Protein AF-A0A2P2I944-F1 (afdb_monomer)

Nearest PDB structures (foldseek):
  5woe-assembly1_A  TM=8.006E-01  e=6.976E-06  Homo sapiens
  7blq-assembly1_L  TM=8.215E-01  e=1.933E-04  Thermochaetoides thermophila DSM 1495
  5gw0-assembly3_E  TM=7.167E-01  e=6.792E-05  Homo sapiens
  3iq2-assembly2_B  TM=7.846E-01  e=2.973E-04  Homo sapiens
  6koi-assembly7_M  TM=7.016E-01  e=8.458E-04  Homo sapiens

Radius of gyration: 15.24 Å; Cα contacts (8 Å, |Δi|>4): 105; chains: 1; bounding box: 30×33×46 Å

Secondary structure (DSSP, 8-state):
-EEEETTEEEEEEEEEEEEE-TT--EEEEEEEEEHHHHHHHHHHHHHH-TTGGGS--PPP--SSTT-HHHHHHHHHHHHHHHHHHTSHHHHHHSTTHHHHHHHHTSS--HHHHHHHHT--

Solvent-accessible surface area (backbone atoms only — not comparable to full-atom values): 7230 Å² total; per-residue (Å²): 90,79,49,74,58,89,98,45,75,48,57,39,44,78,43,79,46,77,48,68,51,99,88,66,55,74,48,75,51,69,29,53,42,36,67,66,55,54,49,54,49,48,53,56,47,25,76,75,37,63,73,68,50,70,54,73,66,72,76,92,63,90,71,72,60,79,38,65,74,51,45,52,52,44,50,51,39,47,50,54,40,52,52,55,61,70,28,69,69,44,45,71,76,32,86,67,47,60,61,54,49,48,66,72,65,35,81,61,51,52,69,57,58,58,60,55,67,70,73,111

pLDDT: mean 87.07, std 14.66, range [36.12, 98.0]

Organism: NCBI:txid1518452

Structure (mmCIF, N/CA/C/O backbone):
data_AF-A0A2P2I944-F1
#
_entry.id   AF-A0A2P2I944-F1
#
loop_
_atom_site.group_PDB
_atom_site.id
_atom_site.type_symbol
_atom_site.label_atom_id
_atom_site.label_alt_id
_atom_site.label_comp_id
_atom_site.label_asym_id
_atom_site.label_entity_id
_atom_site.label_seq_id
_atom_site.pdbx_PDB_ins_code
_atom_site.Cartn_x
_atom_site.Cartn_y
_atom_site.Cartn_z
_atom_site.occupancy
_atom_site.B_iso_or_equiv
_atom_site.auth_seq_id
_atom_site.auth_comp_id
_atom_site.auth_asym_id
_atom_site.auth_atom_id
_atom_site.pdbx_PDB_model_num
ATOM 1 N N . GLU A 1 1 ? 12.457 -2.537 -6.276 1.00 85.62 1 GLU A N 1
ATOM 2 C CA . GLU A 1 1 ? 13.360 -3.109 -7.302 1.00 85.62 1 GLU A CA 1
ATOM 3 C C . GLU A 1 1 ? 12.597 -3.449 -8.580 1.00 85.62 1 GLU A C 1
ATOM 5 O O . GLU A 1 1 ? 11.374 -3.532 -8.533 1.00 85.62 1 GLU A O 1
ATOM 10 N N . VAL A 1 2 ? 13.281 -3.609 -9.717 1.00 85.25 2 VAL A N 1
ATOM 11 C CA . VAL A 1 2 ? 12.660 -4.095 -10.964 1.00 85.25 2 VAL A CA 1
ATOM 12 C C . VAL A 1 2 ? 12.952 -5.585 -11.102 1.00 85.25 2 VAL A C 1
ATOM 14 O O . VAL A 1 2 ? 14.110 -5.976 -11.212 1.00 85.25 2 VAL A O 1
ATOM 17 N N . VAL A 1 3 ? 11.900 -6.399 -11.121 1.00 85.00 3 VAL A N 1
ATOM 18 C CA . VAL A 1 3 ? 11.965 -7.858 -11.250 1.00 85.00 3 VAL A CA 1
ATOM 19 C C . VAL A 1 3 ? 11.625 -8.255 -12.687 1.00 85.00 3 VAL A C 1
ATOM 21 O O . VAL A 1 3 ? 10.717 -7.684 -1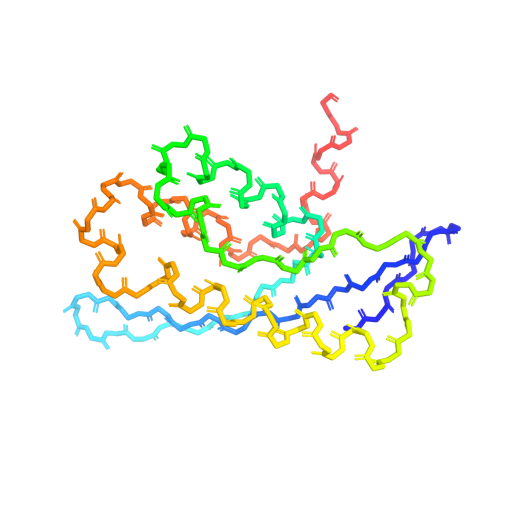3.301 1.00 85.00 3 VAL A O 1
ATOM 24 N N . ARG A 1 4 ? 12.364 -9.228 -13.233 1.00 83.06 4 ARG A N 1
ATOM 25 C CA . ARG A 1 4 ? 12.111 -9.832 -14.550 1.00 83.06 4 ARG A CA 1
ATOM 26 C C . ARG A 1 4 ? 11.450 -11.197 -14.372 1.00 83.06 4 ARG A C 1
ATOM 28 O O . ARG A 1 4 ? 11.973 -12.046 -13.6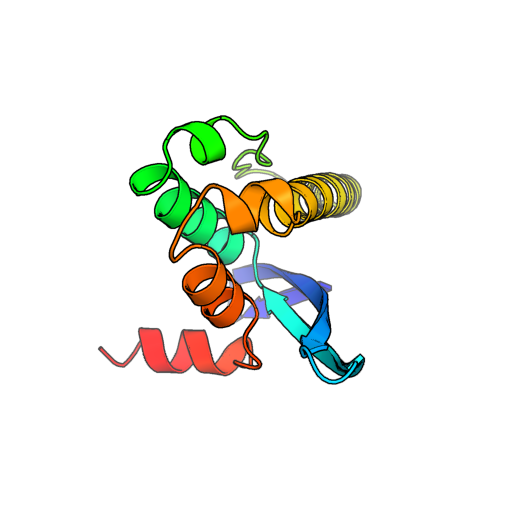61 1.00 83.06 4 ARG A O 1
ATOM 35 N N . GLU A 1 5 ? 10.328 -11.411 -15.046 1.00 78.00 5 GLU A N 1
ATOM 36 C CA . GLU A 1 5 ? 9.582 -12.670 -15.065 1.00 78.00 5 GLU A CA 1
ATOM 37 C C . GLU A 1 5 ? 9.288 -13.043 -16.527 1.00 78.00 5 GLU A C 1
ATOM 39 O O . GLU A 1 5 ? 8.412 -12.466 -17.183 1.00 78.00 5 GLU A O 1
ATOM 44 N N . GLY A 1 6 ? 10.075 -13.975 -17.072 1.00 81.62 6 GLY A N 1
ATOM 45 C CA . GLY A 1 6 ? 10.068 -14.284 -18.504 1.00 81.62 6 GLY A CA 1
ATOM 46 C C . GLY A 1 6 ? 10.364 -13.037 -19.345 1.00 81.62 6 GLY A C 1
ATOM 47 O O . GLY A 1 6 ? 11.371 -12.362 -19.138 1.00 81.62 6 GLY A O 1
ATOM 48 N N . ASN A 1 7 ? 9.450 -12.697 -20.257 1.00 81.50 7 ASN A N 1
ATOM 49 C CA . ASN A 1 7 ? 9.574 -11.523 -21.133 1.00 81.50 7 ASN A CA 1
ATOM 50 C C . ASN A 1 7 ? 8.984 -10.236 -20.529 1.00 81.50 7 ASN A C 1
ATOM 52 O O . ASN A 1 7 ? 8.910 -9.215 -21.212 1.00 81.50 7 ASN A O 1
ATOM 56 N N . ARG A 1 8 ? 8.509 -10.270 -19.277 1.00 79.06 8 ARG A N 1
ATOM 57 C CA . ARG A 1 8 ? 7.885 -9.118 -18.615 1.00 79.06 8 ARG A CA 1
ATOM 58 C C . ARG A 1 8 ? 8.776 -8.604 -17.491 1.00 79.06 8 ARG A C 1
ATOM 60 O O . ARG A 1 8 ? 9.344 -9.379 -16.731 1.00 79.06 8 ARG A O 1
ATOM 67 N N . SER A 1 9 ? 8.832 -7.285 -17.354 1.00 86.75 9 SER A N 1
ATOM 68 C CA . SER A 1 9 ? 9.496 -6.607 -16.240 1.00 86.75 9 SER A CA 1
ATOM 69 C C . SER A 1 9 ? 8.468 -5.805 -15.457 1.00 86.75 9 SER A C 1
ATOM 71 O O . SER A 1 9 ? 7.610 -5.151 -16.051 1.00 86.75 9 SER A O 1
ATOM 73 N N . HIS A 1 10 ? 8.549 -5.832 -14.132 1.00 87.19 10 HIS A N 1
ATOM 74 C CA . HIS A 1 10 ? 7.685 -5.036 -13.265 1.00 87.19 10 HIS A CA 1
ATOM 75 C C . HIS A 1 10 ? 8.450 -4.546 -12.037 1.00 87.19 10 HIS A C 1
ATOM 77 O O . HIS A 1 10 ? 9.392 -5.184 -11.575 1.00 87.19 10 HIS A O 1
ATOM 83 N N . ALA A 1 11 ? 8.037 -3.403 -11.497 1.00 90.19 11 ALA A N 1
ATOM 84 C CA . ALA A 1 11 ? 8.569 -2.916 -10.235 1.00 90.19 11 ALA A CA 1
ATOM 85 C C . ALA A 1 11 ? 7.849 -3.573 -9.051 1.00 90.19 11 ALA A C 1
ATOM 87 O O . ALA A 1 11 ? 6.616 -3.633 -9.023 1.00 90.19 11 ALA A O 1
ATOM 88 N N . VAL A 1 12 ? 8.632 -4.020 -8.073 1.00 91.69 12 VAL A N 1
ATOM 89 C CA . VAL A 1 12 ? 8.182 -4.499 -6.765 1.00 91.69 12 VAL A CA 1
ATOM 90 C C . VAL A 1 12 ? 8.641 -3.504 -5.705 1.00 91.69 12 VAL A C 1
ATOM 92 O O . VAL A 1 12 ? 9.808 -3.096 -5.671 1.00 91.69 12 VAL A O 1
ATOM 95 N N . TYR A 1 13 ? 7.712 -3.103 -4.845 1.00 93.00 13 TYR A N 1
ATOM 96 C CA . TYR A 1 13 ? 7.953 -2.231 -3.706 1.00 93.00 13 TYR A CA 1
ATOM 97 C C . TYR A 1 13 ? 8.068 -3.076 -2.441 1.00 93.00 13 TYR A C 1
ATOM 99 O O . TYR A 1 13 ? 7.207 -3.914 -2.169 1.00 93.00 13 TYR A O 1
ATOM 107 N N . GLN A 1 14 ? 9.126 -2.837 -1.671 1.00 93.56 14 GLN A N 1
ATOM 108 C CA . GLN A 1 14 ? 9.274 -3.376 -0.326 1.00 93.56 14 GLN A CA 1
ATOM 109 C C . GLN A 1 14 ? 8.566 -2.431 0.647 1.00 93.56 14 GLN A C 1
ATOM 111 O O . GLN A 1 14 ? 8.968 -1.280 0.806 1.00 93.56 14 GLN A O 1
ATOM 116 N N . VAL A 1 15 ? 7.516 -2.915 1.298 1.00 94.56 15 VAL A N 1
ATOM 117 C CA . VAL A 1 15 ? 6.789 -2.186 2.339 1.00 94.56 15 VAL A CA 1
ATOM 118 C C . VAL A 1 15 ? 7.263 -2.708 3.685 1.00 94.56 15 VAL A C 1
ATOM 120 O O . VAL A 1 15 ? 7.218 -3.911 3.937 1.00 94.56 15 VAL A O 1
ATOM 123 N N . ARG A 1 16 ? 7.747 -1.815 4.548 1.00 94.25 16 ARG A N 1
ATOM 124 C CA . ARG A 1 16 ? 8.103 -2.141 5.932 1.00 94.25 16 ARG A CA 1
ATOM 125 C C . ARG A 1 16 ? 6.875 -1.947 6.811 1.00 94.25 16 ARG A C 1
ATOM 127 O O . ARG A 1 16 ? 6.393 -0.826 6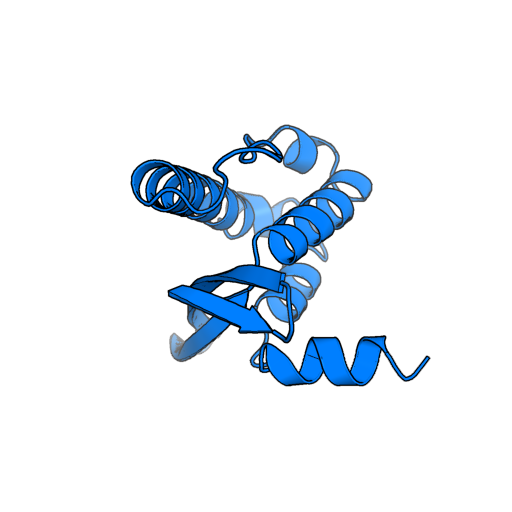.940 1.00 94.25 16 ARG A O 1
ATOM 134 N N . VAL A 1 17 ? 6.406 -3.024 7.422 1.00 93.56 17 VAL A N 1
ATOM 135 C CA . VAL A 1 17 ? 5.244 -3.023 8.309 1.00 93.56 17 VAL A CA 1
ATOM 136 C C . VAL A 1 17 ? 5.734 -3.073 9.748 1.00 93.56 17 VAL A C 1
ATOM 138 O O . VAL A 1 17 ? 6.646 -3.833 10.074 1.00 93.56 17 VAL A O 1
ATOM 141 N N . VAL A 1 18 ? 5.149 -2.231 10.596 1.00 93.06 18 VAL A N 1
ATOM 142 C CA . VAL A 1 18 ? 5.342 -2.268 12.046 1.00 93.06 18 VAL A CA 1
ATOM 143 C C . VAL A 1 18 ? 3.970 -2.427 12.665 1.00 93.06 18 VAL A C 1
ATOM 145 O O . VAL A 1 18 ? 3.154 -1.509 12.613 1.00 93.06 18 VAL A O 1
ATOM 148 N N . HIS A 1 19 ? 3.722 -3.592 13.242 1.00 91.06 19 HIS A N 1
ATOM 149 C CA . HIS A 1 19 ? 2.502 -3.873 13.973 1.00 91.06 19 HIS A CA 1
ATOM 150 C C . HIS A 1 19 ? 2.787 -3.784 15.465 1.00 91.06 19 HIS A C 1
ATOM 152 O O . HIS A 1 19 ? 3.801 -4.290 15.946 1.00 91.06 19 HIS A O 1
ATOM 158 N N . ARG A 1 20 ? 1.905 -3.104 16.194 1.00 91.69 20 ARG A N 1
ATOM 159 C CA . ARG A 1 20 ? 1.948 -3.028 17.650 1.00 91.69 20 ARG A CA 1
ATOM 160 C C . ARG A 1 20 ? 0.638 -3.580 18.177 1.00 91.69 20 ARG A C 1
ATOM 162 O O . ARG A 1 20 ? -0.417 -3.044 17.848 1.00 91.69 20 ARG A O 1
ATOM 169 N N . ASP A 1 21 ? 0.722 -4.630 18.977 1.00 86.88 21 ASP A N 1
ATOM 170 C CA . ASP A 1 21 ? -0.458 -5.192 19.620 1.00 86.88 21 ASP A CA 1
ATOM 171 C C . ASP A 1 21 ? -0.876 -4.361 20.857 1.00 86.88 21 ASP A C 1
ATOM 173 O O . ASP A 1 21 ? -0.126 -3.483 21.307 1.00 86.88 21 ASP A O 1
ATOM 177 N N . PRO A 1 22 ? -2.060 -4.618 21.443 1.00 88.88 22 PRO A N 1
ATOM 178 C C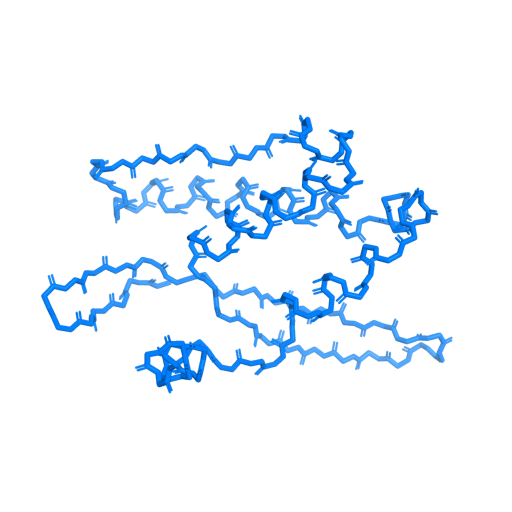A . PRO A 1 22 ? -2.512 -3.913 22.643 1.00 88.88 22 PRO A CA 1
ATOM 179 C C . PRO A 1 22 ? -1.623 -4.110 23.881 1.00 88.88 22 PRO A C 1
ATOM 181 O O . PRO A 1 22 ? -1.690 -3.301 24.802 1.00 88.88 22 PRO A O 1
ATOM 184 N N . SER A 1 23 ? -0.787 -5.155 23.917 1.00 92.56 23 SER A N 1
ATOM 185 C CA . SER A 1 23 ? 0.184 -5.375 24.999 1.00 92.56 23 SER A CA 1
ATOM 186 C C . SER A 1 23 ? 1.434 -4.496 24.860 1.00 92.56 23 SER A C 1
ATOM 188 O O . SER A 1 23 ? 2.245 -4.411 25.780 1.00 92.56 23 SER A O 1
ATOM 190 N N . GLY A 1 24 ? 1.588 -3.820 23.716 1.00 90.88 24 GLY A N 1
ATOM 191 C CA . GLY A 1 24 ? 2.744 -2.995 23.385 1.00 90.88 24 GLY A CA 1
ATOM 192 C C . GLY A 1 24 ? 3.863 -3.758 22.676 1.00 90.88 24 GLY A C 1
ATOM 193 O O . GLY A 1 24 ? 4.853 -3.135 22.282 1.00 90.88 24 GLY A O 1
ATOM 194 N N . LYS A 1 25 ? 3.712 -5.071 22.454 1.00 94.19 25 LYS A N 1
ATOM 195 C CA . LYS A 1 25 ? 4.674 -5.866 21.687 1.00 94.19 25 LYS A CA 1
ATOM 196 C C . LYS A 1 25 ? 4.690 -5.376 20.242 1.00 94.19 25 LYS A C 1
ATOM 198 O O . LYS A 1 25 ? 3.643 -5.136 19.639 1.00 94.19 25 LYS A O 1
ATOM 203 N N . GLN A 1 26 ? 5.892 -5.222 19.692 1.00 94.44 26 GLN A N 1
ATOM 204 C CA . GLN A 1 26 ? 6.087 -4.822 18.305 1.00 94.44 26 GLN A CA 1
ATOM 205 C C . GLN A 1 26 ? 6.577 -5.987 17.457 1.00 94.44 26 GLN A C 1
ATOM 207 O O . GLN A 1 26 ? 7.523 -6.683 17.820 1.00 94.44 26 GLN A O 1
ATOM 212 N N . GLU A 1 27 ? 5.963 -6.134 16.293 1.00 92.69 27 GLU A N 1
ATOM 213 C CA . GLU A 1 27 ? 6.392 -7.039 15.239 1.00 92.69 27 GLU A CA 1
ATOM 214 C C . GLU A 1 27 ? 6.709 -6.222 13.989 1.00 92.69 27 GLU A C 1
ATOM 216 O O . GLU A 1 27 ? 6.035 -5.241 13.665 1.00 92.69 27 GLU A O 1
ATOM 221 N N . LEU A 1 28 ? 7.792 -6.598 13.315 1.00 93.56 28 LEU A N 1
ATOM 222 C CA . LEU A 1 28 ? 8.291 -5.912 12.136 1.00 93.56 28 LEU A CA 1
ATOM 223 C C . LEU A 1 28 ? 8.534 -6.929 11.045 1.00 93.56 28 LEU A C 1
ATOM 225 O O . LEU A 1 28 ? 9.241 -7.915 11.248 1.0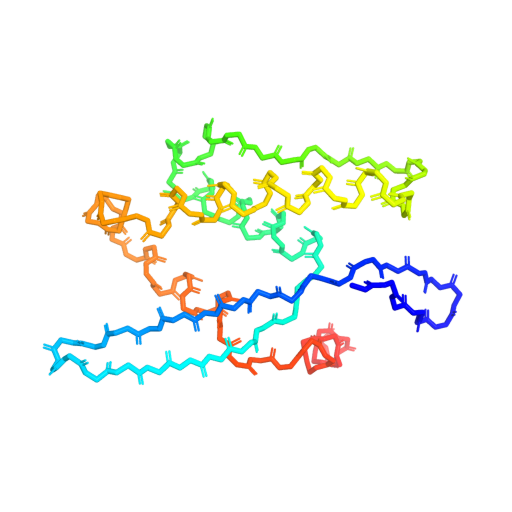0 93.56 28 LEU A O 1
ATOM 229 N N . TRP A 1 29 ? 8.003 -6.640 9.866 1.00 92.94 29 TRP A N 1
ATOM 230 C CA . TRP A 1 29 ? 8.258 -7.455 8.694 1.00 92.94 29 TRP A CA 1
ATOM 231 C C . TRP A 1 29 ? 8.249 -6.630 7.418 1.00 92.94 29 TRP A C 1
ATOM 233 O O . TRP A 1 29 ? 7.933 -5.437 7.398 1.00 92.94 29 TRP A O 1
ATOM 243 N N . HIS A 1 30 ? 8.640 -7.292 6.337 1.00 91.94 30 HIS A N 1
ATOM 244 C CA . HIS A 1 30 ? 8.594 -6.735 5.002 1.00 91.94 30 HIS A CA 1
ATOM 245 C C . HIS A 1 30 ? 7.608 -7.516 4.152 1.00 91.94 30 HIS A C 1
ATOM 247 O O . HIS A 1 30 ? 7.621 -8.746 4.151 1.00 91.94 30 HIS A O 1
ATOM 253 N N . VAL A 1 31 ? 6.798 -6.788 3.392 1.00 92.94 31 VAL A N 1
ATOM 254 C CA . VAL A 1 31 ? 6.002 -7.357 2.307 1.00 92.94 31 VAL A CA 1
ATOM 255 C C . VAL A 1 31 ? 6.437 -6.769 0.981 1.00 92.94 31 VAL A C 1
ATOM 257 O O . VAL A 1 31 ? 6.944 -5.651 0.901 1.00 92.94 31 VAL A O 1
ATOM 260 N N . PHE A 1 32 ? 6.230 -7.544 -0.072 1.00 91.69 32 PHE A N 1
ATOM 261 C CA . PHE A 1 32 ? 6.651 -7.213 -1.423 1.00 91.69 32 PHE A CA 1
ATOM 262 C C . PHE A 1 32 ? 5.403 -7.138 -2.295 1.00 91.69 32 PHE A C 1
ATOM 264 O O . PHE A 1 32 ? 4.671 -8.124 -2.426 1.00 91.69 32 PHE A O 1
ATOM 271 N N . ARG A 1 33 ? 5.121 -5.950 -2.834 1.00 92.19 33 ARG A N 1
ATOM 272 C CA . ARG A 1 33 ? 3.890 -5.661 -3.582 1.00 92.19 33 ARG A CA 1
ATOM 273 C C . ARG A 1 33 ? 4.208 -4.901 -4.859 1.00 92.19 33 ARG A C 1
ATOM 275 O O . ARG A 1 33 ? 5.025 -3.980 -4.866 1.00 92.19 33 ARG A O 1
ATOM 282 N N . ARG A 1 34 ? 3.549 -5.262 -5.954 1.00 92.94 34 ARG A N 1
ATOM 283 C CA . ARG A 1 34 ? 3.541 -4.470 -7.187 1.00 92.94 34 ARG A CA 1
ATOM 284 C C . ARG A 1 34 ? 2.514 -3.365 -7.093 1.00 92.94 34 ARG A C 1
ATOM 286 O O . ARG A 1 34 ? 1.524 -3.477 -6.382 1.00 92.94 34 ARG A O 1
ATOM 293 N N . TYR A 1 35 ? 2.680 -2.360 -7.947 1.00 93.44 35 TYR A N 1
ATOM 294 C CA . TYR A 1 35 ? 1.665 -1.329 -8.154 1.00 93.44 35 TYR A CA 1
ATOM 295 C C . TYR A 1 35 ? 0.260 -1.899 -8.433 1.00 93.44 35 TYR A C 1
ATOM 297 O O . TYR A 1 35 ? -0.716 -1.348 -7.937 1.00 93.44 35 TYR A O 1
ATOM 305 N N . SER A 1 36 ? 0.143 -2.996 -9.197 1.00 92.00 36 SER A N 1
ATOM 306 C CA . SER A 1 36 ? -1.155 -3.645 -9.447 1.00 92.00 36 SER A CA 1
ATOM 307 C C . SER A 1 36 ? -1.828 -4.096 -8.157 1.00 92.00 36 SER A C 1
ATOM 309 O O . SER A 1 36 ? -3.024 -3.909 -8.012 1.00 92.00 36 SER A O 1
ATOM 311 N N . ASP A 1 37 ? -1.052 -4.612 -7.207 1.00 93.81 37 ASP A N 1
ATOM 312 C CA . ASP A 1 37 ? -1.573 -5.164 -5.959 1.00 93.81 37 ASP A CA 1
ATOM 313 C C . ASP A 1 37 ? -2.129 -4.028 -5.088 1.00 93.81 37 ASP A C 1
ATOM 315 O O . ASP A 1 37 ? -3.222 -4.141 -4.541 1.00 93.81 37 ASP A O 1
ATOM 319 N N . PHE A 1 38 ? -1.419 -2.891 -5.030 1.00 96.31 38 PHE A N 1
ATOM 320 C CA . PHE A 1 38 ? -1.931 -1.666 -4.405 1.00 96.31 38 PHE A CA 1
ATOM 321 C C . PHE A 1 38 ? -3.194 -1.153 -5.093 1.00 96.31 38 PHE A C 1
ATOM 323 O O . PHE A 1 38 ? -4.127 -0.729 -4.423 1.00 96.31 38 PHE A O 1
ATOM 330 N N . HIS A 1 39 ? -3.224 -1.166 -6.426 1.00 95.81 39 HIS A N 1
ATOM 331 C CA . HIS A 1 39 ? -4.359 -0.660 -7.187 1.00 95.81 39 HIS A CA 1
ATOM 332 C C . HIS A 1 39 ? -5.606 -1.532 -6.993 1.00 95.81 39 HIS A C 1
ATOM 334 O O . HIS A 1 39 ? -6.696 -1.005 -6.796 1.00 95.81 39 HIS A O 1
ATOM 340 N N . ASP A 1 40 ? -5.463 -2.855 -7.025 1.00 95.44 40 ASP A N 1
ATOM 341 C CA . ASP A 1 40 ? -6.569 -3.784 -6.786 1.00 95.44 40 ASP A CA 1
ATOM 342 C C . ASP A 1 40 ? -7.078 -3.656 -5.346 1.00 95.44 40 ASP A C 1
ATOM 344 O O . ASP A 1 40 ? -8.286 -3.644 -5.107 1.00 95.44 40 ASP A O 1
ATOM 348 N N . PHE A 1 41 ? -6.165 -3.457 -4.390 1.00 96.69 41 PHE A N 1
ATOM 349 C CA . PHE A 1 41 ? -6.529 -3.160 -3.011 1.00 96.69 41 PHE A CA 1
ATOM 350 C C . PHE A 1 41 ? -7.263 -1.814 -2.878 1.00 96.69 41 PHE A C 1
ATOM 352 O O . PHE A 1 41 ? -8.293 -1.750 -2.209 1.00 96.69 41 PHE A O 1
ATOM 359 N N . HIS A 1 42 ? -6.809 -0.768 -3.574 1.00 97.00 42 HIS A N 1
ATOM 360 C CA . HIS A 1 42 ? -7.489 0.526 -3.630 1.00 97.00 42 HIS A CA 1
ATOM 361 C C . HIS A 1 42 ? -8.912 0.404 -4.188 1.00 97.00 42 HIS A C 1
ATOM 363 O O . HIS A 1 42 ? -9.844 0.928 -3.582 1.00 97.00 42 HIS A O 1
ATOM 369 N N . LEU A 1 43 ? -9.113 -0.340 -5.281 1.00 95.69 43 LEU A N 1
ATOM 370 C CA . LEU A 1 43 ? -10.454 -0.608 -5.809 1.00 95.69 43 LEU A CA 1
ATOM 371 C C . LEU A 1 43 ? -11.333 -1.344 -4.788 1.00 95.69 43 LEU A C 1
ATOM 373 O O . LEU A 1 43 ? -12.492 -0.975 -4.592 1.00 95.69 43 LEU A O 1
ATOM 377 N N . ALA A 1 44 ? -10.782 -2.355 -4.110 1.00 95.56 44 ALA A N 1
ATOM 378 C CA . ALA A 1 44 ? -11.512 -3.128 -3.113 1.00 95.56 44 ALA A CA 1
ATOM 379 C C . ALA A 1 44 ? -11.976 -2.257 -1.935 1.00 95.56 44 ALA A C 1
ATOM 381 O O . ALA A 1 44 ? -13.148 -2.330 -1.561 1.00 95.56 44 ALA A O 1
ATOM 382 N N . ILE A 1 45 ? -11.106 -1.406 -1.378 1.00 96.25 45 ILE A N 1
ATOM 383 C CA . ILE A 1 45 ? -11.505 -0.508 -0.283 1.00 96.25 45 ILE A CA 1
ATOM 384 C C . ILE A 1 45 ? -12.452 0.591 -0.770 1.00 96.25 45 ILE A C 1
ATOM 386 O O . ILE A 1 45 ? -13.423 0.869 -0.080 1.00 96.25 45 ILE A O 1
ATOM 390 N N . SER A 1 46 ? -12.256 1.134 -1.977 1.00 95.62 46 SER A N 1
ATOM 391 C CA . SER A 1 46 ? -13.117 2.190 -2.536 1.00 95.62 46 SER A CA 1
ATOM 392 C C . SER A 1 46 ? -14.541 1.699 -2.788 1.00 95.62 46 SER A C 1
ATOM 394 O O . SER A 1 46 ? -15.496 2.451 -2.641 1.00 95.62 46 SER A O 1
ATOM 396 N N . SER A 1 47 ? -14.697 0.418 -3.141 1.00 95.19 47 SER A N 1
ATOM 397 C CA . SER A 1 47 ? -16.017 -0.200 -3.316 1.00 95.19 47 SER A CA 1
ATOM 398 C C . SER A 1 47 ? -16.788 -0.382 -2.003 1.00 95.19 47 SER A C 1
ATOM 400 O O . SER A 1 47 ? -18.014 -0.459 -2.022 1.00 95.19 47 SER A O 1
ATOM 402 N N . LYS A 1 48 ? -16.081 -0.460 -0.867 1.00 95.75 48 LYS A N 1
ATOM 403 C CA . LYS A 1 48 ? -16.666 -0.668 0.467 1.00 95.75 48 LYS A CA 1
ATOM 404 C C . LYS A 1 48 ? -16.806 0.625 1.268 1.00 95.75 48 LYS A C 1
ATOM 406 O O . LYS A 1 48 ? -17.756 0.763 2.030 1.00 95.75 48 LYS A O 1
ATOM 411 N N . PHE A 1 49 ? -15.863 1.544 1.097 1.00 96.12 49 PHE A N 1
ATOM 412 C CA . PHE A 1 49 ? -15.723 2.788 1.843 1.00 96.12 49 PHE A CA 1
ATOM 413 C C . PHE A 1 49 ? -15.521 3.922 0.830 1.00 96.12 49 PHE A C 1
ATOM 415 O O . PHE A 1 49 ? -14.417 4.150 0.331 1.00 96.12 49 PHE A O 1
ATOM 422 N N . LEU A 1 50 ? -16.624 4.567 0.443 1.00 93.31 50 LEU A N 1
ATOM 423 C CA . LEU A 1 50 ? -16.651 5.510 -0.682 1.00 93.31 50 LEU A CA 1
ATOM 424 C C . LEU A 1 50 ? -15.738 6.725 -0.463 1.00 93.31 50 LEU A C 1
ATOM 426 O O . LEU A 1 50 ? -15.111 7.207 -1.404 1.00 93.31 50 LEU A O 1
ATOM 430 N N . ASP A 1 51 ? -15.642 7.206 0.773 1.00 93.19 51 ASP A N 1
ATOM 431 C CA . ASP A 1 51 ? -14.783 8.319 1.174 1.00 93.19 51 ASP A CA 1
ATOM 432 C C . ASP A 1 51 ? -13.292 7.979 1.023 1.00 93.19 51 ASP A C 1
ATOM 434 O O . ASP A 1 51 ? -12.532 8.800 0.508 1.00 93.19 51 ASP A O 1
ATOM 438 N N . LEU A 1 52 ? -12.871 6.749 1.340 1.00 93.94 52 LEU A N 1
ATOM 439 C CA . LEU A 1 52 ? -11.498 6.289 1.087 1.00 93.94 52 LEU A CA 1
ATOM 440 C C . LEU A 1 52 ? -11.160 6.206 -0.410 1.00 93.94 52 LEU A C 1
ATOM 442 O O . LEU A 1 52 ? -9.987 6.295 -0.781 1.00 93.94 52 LEU A O 1
ATOM 446 N N . GLY A 1 53 ? -12.167 6.080 -1.278 1.00 90.81 53 GLY A N 1
ATOM 447 C CA . GLY A 1 53 ? -12.000 6.158 -2.732 1.00 90.81 53 GLY A CA 1
ATOM 448 C C . GLY A 1 53 ? -11.661 7.557 -3.250 1.00 90.81 53 GLY A C 1
ATOM 449 O O . GLY A 1 53 ? -11.154 7.687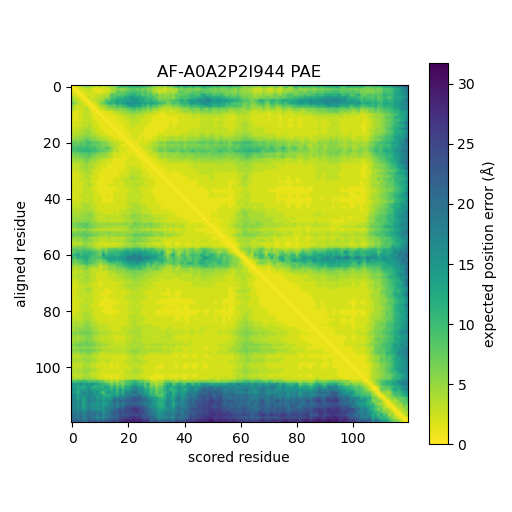 -4.361 1.00 90.81 53 GLY A O 1
ATOM 450 N N . SER A 1 54 ? -11.889 8.601 -2.447 1.00 92.19 54 SER A N 1
ATOM 451 C CA . SER A 1 54 ? -11.511 9.982 -2.783 1.00 92.19 54 SER A CA 1
ATOM 452 C C . SER A 1 54 ? -10.042 10.311 -2.487 1.00 92.19 54 SER A C 1
ATOM 454 O O . SER A 1 54 ? -9.545 11.358 -2.908 1.00 92.19 54 SER A O 1
ATOM 456 N N . LEU A 1 55 ? -9.329 9.424 -1.781 1.00 94.06 55 LEU A N 1
ATOM 457 C CA . LEU A 1 55 ? -7.909 9.597 -1.494 1.00 94.06 55 LEU A CA 1
ATOM 458 C C . LEU A 1 55 ? -7.093 9.588 -2.787 1.00 94.06 55 LEU A C 1
ATOM 460 O O . LEU A 1 55 ? -7.279 8.738 -3.657 1.00 94.06 55 LEU A O 1
ATOM 464 N N . SER A 1 56 ? -6.135 10.513 -2.878 1.00 93.56 56 SER A N 1
ATOM 465 C CA . SER A 1 56 ? -5.194 10.555 -3.996 1.00 93.56 56 SER A CA 1
ATOM 466 C C . SER A 1 56 ? -4.470 9.215 -4.128 1.00 93.56 56 SER A C 1
ATOM 468 O O . SER A 1 56 ? -3.885 8.713 -3.165 1.00 93.56 56 SER A O 1
ATOM 470 N N . PHE A 1 57 ? -4.503 8.645 -5.331 1.00 95.38 57 PHE A N 1
ATOM 471 C CA . PHE A 1 57 ? -3.825 7.400 -5.659 1.00 95.38 57 PHE A CA 1
ATOM 472 C C . PHE A 1 57 ? -3.002 7.577 -6.944 1.00 95.38 57 PHE A C 1
ATOM 474 O O . PHE A 1 57 ? -3.492 8.166 -7.915 1.00 95.38 57 PHE A O 1
ATOM 481 N N . PRO A 1 58 ? -1.755 7.070 -7.002 1.00 92.56 58 PRO A N 1
ATOM 482 C CA . PRO A 1 58 ? -0.906 7.221 -8.178 1.00 92.56 58 PRO A CA 1
ATOM 483 C C . PRO A 1 58 ? -1.564 6.625 -9.422 1.00 92.56 58 PRO A C 1
ATOM 485 O O . PRO A 1 58 ? -1.961 5.457 -9.438 1.00 92.56 58 PRO A O 1
ATOM 488 N N . SER A 1 59 ? -1.628 7.399 -10.505 1.00 84.56 59 SER A N 1
ATOM 489 C CA . SER A 1 59 ? -2.295 6.972 -11.733 1.00 84.56 59 SER A CA 1
ATOM 490 C C . SER A 1 59 ? -1.588 5.804 -12.434 1.00 84.56 59 SER A C 1
ATOM 492 O O . SER A 1 59 ? -0.363 5.590 -12.358 1.00 84.56 59 SER A O 1
ATOM 494 N N . LYS A 1 60 ? -2.390 5.027 -13.171 1.00 78.75 60 LYS A N 1
ATOM 495 C CA . LYS A 1 60 ? -1.891 4.001 -14.086 1.00 78.75 60 LYS A CA 1
ATOM 496 C C . LYS A 1 60 ? -1.165 4.687 -15.241 1.00 78.75 60 LYS A C 1
ATOM 498 O O . LYS A 1 60 ? -1.758 5.440 -16.004 1.00 78.75 60 LYS A O 1
ATOM 503 N N . LYS A 1 61 ? 0.123 4.384 -15.397 1.00 79.44 61 LYS A N 1
ATOM 504 C CA . LYS A 1 61 ? 0.941 4.813 -16.539 1.00 79.44 61 LYS A CA 1
ATOM 505 C C . LYS A 1 61 ? 1.457 3.583 -17.271 1.00 79.44 61 LYS A C 1
ATOM 507 O O . LYS A 1 61 ? 2.062 2.712 -16.641 1.00 79.44 61 LYS A O 1
ATOM 512 N N . MET A 1 62 ? 1.206 3.527 -18.578 1.00 73.94 62 MET A N 1
ATOM 513 C CA . MET A 1 62 ? 1.540 2.376 -19.430 1.00 73.94 62 MET A CA 1
ATOM 514 C C . MET A 1 62 ? 2.879 2.544 -20.167 1.00 73.94 62 MET A C 1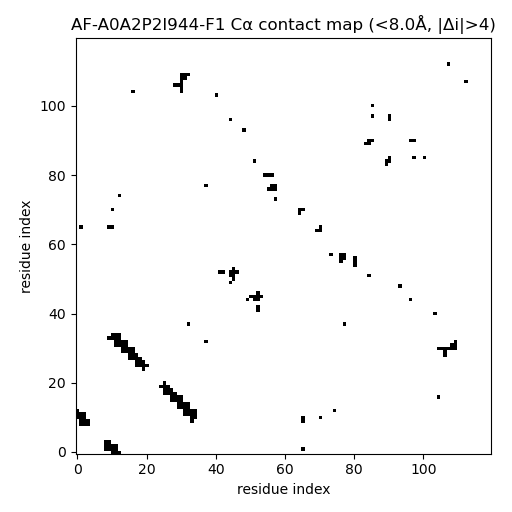
ATOM 516 O O . MET A 1 62 ? 3.502 1.551 -20.520 1.00 73.94 62 MET A O 1
ATOM 520 N N . LEU A 1 63 ? 3.360 3.781 -20.346 1.00 74.19 63 LEU A N 1
ATOM 521 C CA . LEU A 1 63 ? 4.621 4.098 -21.033 1.00 74.19 63 LEU A CA 1
ATOM 522 C C . LEU A 1 63 ? 5.697 4.566 -20.043 1.00 74.19 63 LEU A C 1
ATOM 524 O O . LEU A 1 63 ? 5.412 5.381 -19.161 1.00 74.19 63 LEU A O 1
ATOM 528 N N . ASN A 1 64 ? 6.935 4.079 -20.200 1.00 78.00 64 ASN A N 1
ATOM 529 C CA . ASN A 1 64 ? 8.101 4.410 -19.360 1.00 78.00 64 ASN A CA 1
ATOM 530 C C . ASN A 1 64 ? 7.847 4.275 -17.848 1.00 78.00 64 ASN A C 1
ATOM 532 O O . ASN A 1 64 ? 8.409 5.005 -17.033 1.00 78.00 64 ASN A O 1
ATOM 536 N N . ASN A 1 65 ? 6.994 3.328 -17.462 1.00 81.00 65 ASN A N 1
ATOM 537 C CA . ASN A 1 65 ? 6.588 3.116 -16.073 1.00 81.00 65 ASN A CA 1
ATOM 538 C C . ASN A 1 65 ? 7.681 2.485 -15.190 1.00 81.00 65 ASN A C 1
ATOM 540 O O . ASN A 1 65 ? 7.485 2.378 -13.983 1.00 81.00 65 ASN A O 1
ATOM 544 N N . LEU A 1 66 ? 8.815 2.097 -15.781 1.00 86.94 66 LEU A N 1
ATOM 545 C CA . LEU A 1 66 ? 10.016 1.622 -15.092 1.00 86.94 66 LEU A CA 1
ATOM 546 C C . LEU A 1 66 ? 11.128 2.683 -15.020 1.00 86.94 66 LEU A C 1
ATOM 548 O O . LEU A 1 66 ? 12.212 2.390 -14.526 1.00 86.94 66 LEU A O 1
ATOM 552 N N . ALA A 1 67 ? 10.888 3.909 -15.503 1.00 90.50 67 ALA A N 1
ATOM 553 C CA . ALA A 1 67 ? 11.851 4.996 -15.354 1.00 90.50 67 ALA A CA 1
ATOM 554 C C . ALA A 1 67 ? 12.057 5.328 -13.865 1.00 90.50 67 ALA A C 1
ATOM 556 O O . ALA A 1 67 ? 11.083 5.483 -13.130 1.00 90.50 67 ALA A O 1
ATOM 557 N N . ALA A 1 68 ? 13.312 5.475 -13.429 1.00 89.00 68 ALA A N 1
ATOM 558 C CA . ALA A 1 68 ? 13.662 5.625 -12.011 1.00 89.00 68 ALA A CA 1
ATOM 559 C C . ALA A 1 68 ? 12.906 6.771 -11.313 1.00 89.00 68 ALA A C 1
ATOM 561 O O . ALA A 1 68 ? 12.277 6.551 -10.283 1.00 89.00 68 ALA A O 1
ATOM 562 N N . TRP A 1 69 ? 12.870 7.963 -11.920 1.00 89.94 69 TRP A N 1
ATOM 563 C CA . TRP A 1 69 ? 12.140 9.121 -11.379 1.00 89.94 69 TRP A CA 1
ATOM 564 C C . TRP A 1 69 ? 10.646 8.835 -11.164 1.00 89.94 69 TRP A C 1
ATOM 566 O O . TRP A 1 69 ? 10.028 9.338 -10.228 1.00 89.94 69 TRP A O 1
ATOM 576 N N . PHE A 1 70 ? 10.057 8.013 -12.032 1.00 90.31 70 PHE A N 1
ATOM 577 C CA . PHE A 1 70 ? 8.649 7.664 -11.966 1.00 90.31 70 PHE A CA 1
ATOM 578 C C . PHE A 1 70 ? 8.388 6.598 -10.901 1.00 90.31 70 PHE A C 1
ATOM 580 O O . PHE A 1 70 ? 7.390 6.679 -10.186 1.00 90.31 70 PHE A O 1
ATOM 587 N N . LEU A 1 71 ? 9.297 5.628 -10.764 1.00 92.88 71 LEU A N 1
ATOM 588 C CA . LEU A 1 71 ? 9.250 4.648 -9.683 1.00 92.88 71 LEU A CA 1
ATOM 589 C C . LEU A 1 71 ? 9.348 5.324 -8.314 1.00 92.88 71 LEU A C 1
ATOM 591 O O . LEU A 1 71 ? 8.569 4.967 -7.432 1.00 92.88 71 LEU A O 1
ATOM 595 N N . GLU A 1 72 ? 10.222 6.323 -8.165 1.00 92.81 72 GLU A N 1
ATOM 596 C CA . GLU A 1 72 ? 10.352 7.102 -6.928 1.00 92.81 72 GLU A CA 1
ATOM 597 C C . GLU A 1 72 ? 9.117 7.952 -6.634 1.00 92.81 72 GLU A C 1
ATOM 599 O O . GLU A 1 72 ? 8.585 7.885 -5.526 1.00 92.81 72 GLU A O 1
ATOM 604 N N . LYS A 1 73 ? 8.593 8.683 -7.628 1.00 94.00 73 LYS A N 1
ATOM 605 C CA . LYS A 1 73 ? 7.344 9.444 -7.470 1.00 94.00 73 LYS A CA 1
ATOM 606 C C . LYS A 1 73 ? 6.204 8.538 -7.004 1.00 94.00 73 LYS A C 1
ATOM 60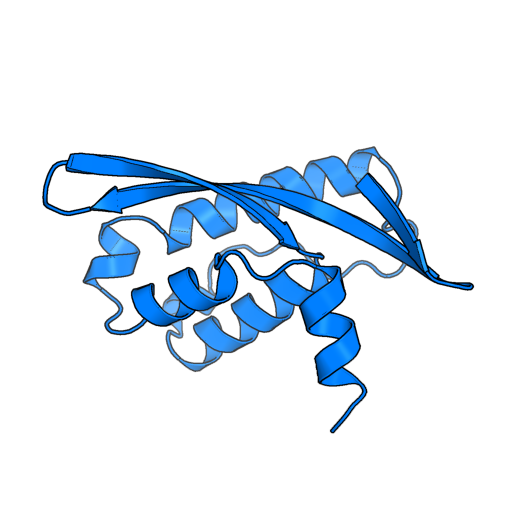8 O O . LYS A 1 73 ? 5.566 8.806 -5.991 1.00 94.00 73 LYS A O 1
ATOM 613 N N . ARG A 1 74 ? 6.006 7.417 -7.703 1.00 95.19 74 ARG A N 1
ATOM 614 C CA . ARG A 1 74 ? 4.973 6.436 -7.365 1.00 95.19 74 ARG A CA 1
ATOM 615 C C . ARG A 1 74 ? 5.194 5.823 -5.984 1.00 95.19 74 ARG A C 1
ATOM 617 O O . ARG A 1 74 ? 4.220 5.580 -5.286 1.00 95.19 74 ARG A O 1
ATOM 624 N N . ARG A 1 75 ? 6.443 5.571 -5.576 1.00 95.88 75 ARG A N 1
ATOM 625 C CA . ARG A 1 75 ? 6.761 5.087 -4.225 1.00 95.88 75 ARG A CA 1
ATOM 626 C C . ARG A 1 75 ? 6.301 6.084 -3.159 1.00 95.88 75 ARG A C 1
ATOM 628 O O . ARG A 1 75 ? 5.705 5.649 -2.180 1.00 95.88 75 ARG A O 1
ATOM 635 N N . SER A 1 76 ? 6.553 7.382 -3.355 1.00 96.62 76 SER A N 1
ATOM 636 C CA . SER A 1 76 ? 6.088 8.435 -2.436 1.00 96.62 76 SER A CA 1
ATOM 637 C C . SER A 1 76 ? 4.566 8.456 -2.346 1.00 96.62 76 SER A C 1
ATOM 639 O O .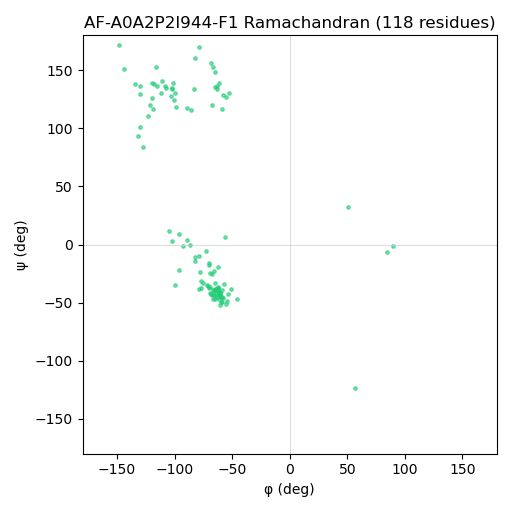 SER A 1 76 ? 4.016 8.311 -1.260 1.00 96.62 76 SER A O 1
ATOM 641 N N . GLU A 1 77 ? 3.888 8.512 -3.495 1.00 97.56 77 GLU A N 1
ATOM 642 C CA . GLU A 1 77 ? 2.422 8.581 -3.565 1.00 97.56 77 GLU A CA 1
ATOM 643 C C . GLU A 1 77 ? 1.758 7.337 -2.947 1.00 97.56 77 GLU A C 1
ATOM 645 O O . GLU A 1 77 ? 0.780 7.452 -2.212 1.00 97.56 77 GLU A O 1
ATOM 650 N N . LEU A 1 78 ? 2.308 6.137 -3.182 1.00 97.88 78 LEU A N 1
ATOM 651 C CA . LEU A 1 78 ? 1.831 4.906 -2.540 1.00 97.88 78 LEU A CA 1
ATOM 652 C C . LEU A 1 78 ? 2.037 4.930 -1.020 1.00 97.88 78 LEU A C 1
ATOM 654 O O . LEU A 1 78 ? 1.182 4.439 -0.286 1.00 97.88 78 LEU A O 1
ATOM 658 N N . ASN A 1 79 ? 3.161 5.472 -0.542 1.00 97.38 79 ASN A N 1
ATOM 659 C CA . ASN A 1 79 ? 3.443 5.566 0.888 1.00 97.38 79 ASN A CA 1
ATOM 660 C C . ASN A 1 79 ? 2.508 6.561 1.586 1.00 97.38 79 ASN A C 1
ATOM 662 O O . ASN A 1 79 ? 1.994 6.263 2.662 1.00 97.38 79 ASN A O 1
ATOM 666 N N . GLU A 1 80 ? 2.266 7.718 0.973 1.00 97.88 80 GLU A N 1
ATOM 667 C CA . GLU A 1 80 ? 1.308 8.719 1.455 1.00 97.88 80 GLU A CA 1
ATOM 668 C C . GLU A 1 80 ? -0.105 8.133 1.530 1.00 97.88 80 GLU A C 1
ATOM 670 O O . GLU A 1 80 ? -0.744 8.189 2.581 1.00 97.88 80 GLU A O 1
ATOM 675 N N . TRP A 1 81 ? -0.551 7.478 0.454 1.00 98.00 81 TRP A N 1
ATOM 676 C CA . TRP A 1 81 ? -1.846 6.806 0.407 1.00 98.00 81 TRP A CA 1
ATOM 677 C C . TRP A 1 81 ? -1.987 5.726 1.487 1.00 98.00 81 TRP A C 1
ATOM 679 O O . TRP A 1 81 ? -2.965 5.722 2.237 1.00 98.00 81 TRP A O 1
ATOM 689 N N . LEU A 1 82 ? -0.996 4.835 1.612 1.00 97.50 82 LEU A N 1
ATOM 690 C CA . LEU A 1 82 ? -1.030 3.760 2.604 1.00 97.50 82 LEU A CA 1
ATOM 691 C C . LEU A 1 82 ? -1.050 4.330 4.029 1.00 97.50 82 LEU A C 1
ATOM 693 O O . LEU A 1 82 ? -1.796 3.838 4.868 1.00 97.50 82 LEU A O 1
ATOM 697 N N . THR A 1 83 ? -0.285 5.395 4.286 1.00 96.56 83 THR A N 1
ATOM 698 C CA . THR A 1 83 ? -0.251 6.083 5.587 1.00 96.56 83 THR A CA 1
ATOM 699 C C . THR A 1 83 ? -1.612 6.682 5.948 1.00 96.56 83 THR A C 1
ATOM 701 O O . THR A 1 83 ? -2.031 6.598 7.102 1.00 96.56 83 THR A O 1
ATOM 704 N N . ALA A 1 84 ? -2.331 7.246 4.973 1.00 96.69 84 ALA A N 1
ATOM 705 C CA . ALA A 1 84 ? -3.662 7.801 5.202 1.00 96.69 84 ALA A CA 1
ATOM 706 C C . ALA A 1 84 ? -4.665 6.721 5.643 1.00 96.69 84 ALA A C 1
ATOM 708 O O . ALA A 1 84 ? -5.387 6.914 6.624 1.00 96.69 84 ALA A O 1
ATOM 709 N N . ILE A 1 85 ? -4.672 5.560 4.977 1.00 96.69 85 ILE A N 1
ATOM 710 C CA . ILE A 1 85 ? -5.642 4.489 5.263 1.00 96.69 85 ILE A CA 1
ATOM 711 C C . ILE A 1 85 ? -5.310 3.660 6.512 1.00 96.69 85 ILE A C 1
ATOM 713 O O . ILE A 1 85 ? -6.216 3.085 7.105 1.00 96.69 85 ILE A O 1
ATOM 717 N N . VAL A 1 86 ? -4.044 3.605 6.946 1.00 95.50 86 VAL A N 1
ATOM 718 C CA . VAL A 1 86 ? -3.652 2.950 8.217 1.00 95.50 86 VAL A CA 1
ATOM 719 C C . VAL A 1 86 ? -3.761 3.881 9.428 1.00 95.50 86 VAL A C 1
ATOM 721 O O . VAL A 1 86 ? -3.440 3.481 10.547 1.00 95.50 86 VAL A O 1
ATOM 724 N N . SER A 1 87 ? -4.168 5.136 9.224 1.00 95.06 87 SER A N 1
ATOM 725 C CA . SER A 1 87 ? -4.256 6.116 10.303 1.00 95.06 87 SER A CA 1
ATOM 726 C C . SER A 1 87 ? -5.321 5.720 11.341 1.00 95.06 87 SER A C 1
ATOM 728 O O . SER A 1 87 ? -6.342 5.126 10.981 1.00 95.06 87 SER A O 1
ATOM 730 N N . PRO A 1 88 ? -5.143 6.072 12.631 1.00 93.38 88 PRO A N 1
ATOM 731 C CA . PRO A 1 88 ? -6.146 5.774 13.652 1.00 93.38 88 PRO A CA 1
ATOM 732 C C . PRO A 1 88 ? -7.560 6.273 13.304 1.00 93.38 88 PRO A C 1
ATOM 734 O O . PRO A 1 88 ? -8.493 5.488 13.468 1.00 93.38 88 PRO A O 1
ATOM 737 N N . PRO A 1 89 ? -7.758 7.497 12.762 1.00 95.00 89 PRO A N 1
ATOM 738 C CA . PRO A 1 89 ? -9.085 7.946 12.339 1.00 95.00 89 PRO A CA 1
ATOM 739 C C . PRO A 1 89 ? -9.699 7.070 11.242 1.00 95.00 89 PRO A C 1
ATOM 741 O O . PRO A 1 89 ? -10.884 6.744 11.316 1.00 95.00 89 PRO A O 1
ATOM 744 N N . ALA A 1 90 ? -8.903 6.652 10.250 1.00 95.25 90 ALA A N 1
ATOM 745 C CA . ALA A 1 90 ? -9.379 5.784 9.177 1.00 95.25 90 ALA A CA 1
ATOM 746 C C . ALA A 1 90 ? -9.792 4.407 9.715 1.00 95.25 90 ALA A C 1
ATOM 748 O O . ALA A 1 90 ? -10.871 3.928 9.377 1.00 95.25 90 ALA A O 1
ATOM 749 N N . LEU A 1 91 ? -8.987 3.807 10.597 1.00 95.06 91 LEU A N 1
ATOM 750 C CA . LEU A 1 91 ? -9.289 2.510 11.212 1.00 95.06 91 LEU A CA 1
ATOM 751 C C . LEU A 1 91 ? -10.529 2.557 12.117 1.00 95.06 91 LEU A C 1
ATOM 753 O O . LEU A 1 91 ? -11.329 1.626 12.103 1.00 95.06 91 LEU A O 1
ATOM 757 N N . GLN A 1 92 ? -10.706 3.636 12.884 1.00 95.00 92 GLN A N 1
ATOM 758 C CA . GLN A 1 92 ? -11.855 3.805 13.782 1.00 95.00 92 GLN A CA 1
ATOM 759 C C . GLN A 1 92 ? -13.162 4.061 13.022 1.00 95.00 92 GLN A C 1
ATOM 761 O O . GLN A 1 92 ? -14.213 3.582 13.439 1.00 95.00 92 GLN A O 1
ATOM 766 N N . SER A 1 93 ? -13.099 4.794 11.907 1.00 96.44 93 SER A N 1
ATOM 767 C CA . SER A 1 93 ? -14.289 5.173 11.129 1.00 96.44 93 SER A CA 1
ATOM 768 C C . SER A 1 93 ? -14.762 4.077 10.167 1.00 96.44 93 SER A C 1
ATOM 770 O O . SER A 1 93 ? -15.887 4.140 9.680 1.00 96.44 93 SER A O 1
ATOM 772 N N . HIS A 1 94 ? -13.933 3.056 9.909 1.00 97.38 94 HIS A N 1
ATOM 773 C CA . HIS A 1 94 ? -14.200 2.015 8.912 1.00 97.38 94 HIS A CA 1
ATOM 774 C C . HIS A 1 94 ? -14.071 0.602 9.498 1.00 97.38 94 HIS A C 1
ATOM 776 O O . HIS A 1 94 ? -13.031 -0.052 9.343 1.00 97.38 94 HIS A O 1
ATOM 782 N N . PRO A 1 95 ? -15.134 0.077 10.137 1.00 95.38 95 PRO A N 1
ATOM 783 C CA . PRO A 1 95 ? -15.163 -1.305 10.601 1.00 95.38 95 PRO A CA 1
ATOM 784 C C . PRO A 1 95 ? -14.817 -2.292 9.474 1.00 95.38 95 PRO A C 1
ATOM 786 O O . PRO A 1 95 ? -15.359 -2.223 8.372 1.00 95.38 95 PRO A O 1
ATOM 789 N N . GLY A 1 96 ? -13.888 -3.211 9.743 1.00 94.69 96 GLY A N 1
ATOM 790 C CA . GLY A 1 96 ? -13.402 -4.199 8.770 1.00 94.69 96 GLY A CA 1
ATOM 791 C C . GLY A 1 96 ? -12.275 -3.715 7.846 1.00 94.69 96 GLY A C 1
ATOM 792 O O . GLY A 1 96 ? -11.695 -4.535 7.132 1.00 94.69 96 GLY A O 1
ATOM 793 N N . LEU A 1 97 ? -11.896 -2.428 7.866 1.00 96.00 97 LEU A N 1
ATOM 794 C CA . LEU A 1 97 ? -10.711 -1.947 7.137 1.00 96.00 97 LEU A CA 1
ATOM 795 C C . LEU A 1 97 ? -9.426 -2.599 7.662 1.00 96.00 97 LEU A C 1
ATOM 797 O O . LEU A 1 97 ? -8.548 -2.950 6.874 1.00 96.00 97 LEU A O 1
ATOM 801 N N . GLN A 1 98 ? -9.337 -2.809 8.978 1.00 93.81 98 GLN A N 1
ATOM 802 C CA . GLN A 1 98 ? -8.189 -3.453 9.612 1.00 93.81 98 GLN A CA 1
ATOM 803 C C . GLN A 1 98 ? -7.938 -4.862 9.059 1.00 93.81 98 GLN A C 1
ATOM 805 O O . GLN A 1 98 ? -6.806 -5.167 8.699 1.00 93.81 98 GLN A O 1
ATOM 810 N N . ASP A 1 99 ? -8.971 -5.695 8.912 1.00 93.31 99 ASP A N 1
ATOM 811 C CA . ASP A 1 99 ? -8.818 -7.059 8.384 1.00 93.31 99 ASP A CA 1
ATOM 812 C C . ASP A 1 99 ? -8.328 -7.057 6.931 1.00 93.31 99 ASP A C 1
ATOM 814 O O . ASP A 1 99 ? -7.492 -7.867 6.526 1.00 93.31 99 ASP A O 1
ATOM 818 N N . LEU A 1 100 ? -8.827 -6.107 6.137 1.00 95.31 100 LEU A N 1
ATOM 819 C CA . LEU A 1 100 ? -8.415 -5.920 4.750 1.00 95.31 100 LEU A CA 1
ATOM 820 C C . LEU A 1 100 ? -6.953 -5.459 4.652 1.00 95.31 100 LEU A C 1
ATOM 822 O O . LEU A 1 100 ? -6.205 -5.980 3.822 1.00 95.31 100 LEU A O 1
ATOM 826 N N . LEU A 1 101 ? -6.537 -4.530 5.517 1.00 95.00 101 LEU A N 1
ATOM 827 C CA . LEU A 1 101 ? -5.154 -4.066 5.624 1.00 95.00 101 LEU A CA 1
ATOM 828 C C . LEU A 1 101 ? -4.219 -5.177 6.082 1.00 95.00 101 LEU A C 1
ATOM 830 O O . LEU A 1 101 ? -3.180 -5.367 5.459 1.00 95.00 101 LEU A O 1
ATOM 834 N N . LEU A 1 102 ? -4.591 -5.930 7.118 1.00 91.81 102 LEU A N 1
ATOM 835 C CA . LEU A 1 102 ? -3.808 -7.062 7.603 1.00 91.81 102 LEU A CA 1
ATOM 836 C C . LEU A 1 102 ? -3.636 -8.099 6.500 1.00 91.81 102 LEU A C 1
ATOM 838 O O . LEU A 1 102 ? -2.515 -8.509 6.247 1.00 91.81 102 LEU A O 1
ATOM 842 N N . LYS A 1 103 ? -4.695 -8.438 5.755 1.00 91.81 103 LYS A N 1
ATOM 843 C CA . LYS A 1 103 ? -4.593 -9.350 4.607 1.00 91.81 103 LYS A CA 1
ATOM 844 C C . LYS A 1 103 ? -3.679 -8.810 3.501 1.00 91.81 103 LYS A C 1
ATOM 846 O O . LYS A 1 103 ? -2.910 -9.567 2.911 1.00 91.81 103 LYS A O 1
ATOM 851 N N . PHE A 1 104 ? -3.761 -7.517 3.186 1.00 94.00 104 PHE A N 1
ATOM 852 C CA . PHE A 1 104 ? -2.905 -6.900 2.170 1.00 94.00 104 PHE A CA 1
ATOM 853 C C . PHE A 1 104 ? -1.438 -6.817 2.615 1.00 94.00 104 PHE A C 1
ATOM 855 O O . PHE A 1 104 ? -0.535 -7.014 1.798 1.00 94.00 104 PHE A O 1
ATOM 862 N N . LEU A 1 105 ? -1.203 -6.556 3.900 1.00 93.38 105 LEU A N 1
ATOM 863 C CA . LEU A 1 105 ? 0.107 -6.392 4.527 1.00 93.38 105 LEU A CA 1
ATOM 864 C C . LEU A 1 105 ? 0.622 -7.674 5.192 1.00 93.38 105 LEU A C 1
ATOM 866 O O . LEU A 1 105 ? 1.647 -7.620 5.864 1.00 93.38 105 LEU A O 1
ATOM 870 N N . ASP A 1 106 ? -0.039 -8.813 4.994 1.00 87.56 106 ASP A N 1
ATOM 871 C CA . ASP A 1 106 ? 0.378 -10.091 5.564 1.00 87.56 106 ASP A CA 1
ATOM 872 C C . ASP A 1 106 ? 1.685 -10.585 4.923 1.00 87.56 106 ASP A C 1
ATOM 874 O O . ASP A 1 106 ? 2.002 -10.268 3.767 1.00 87.56 106 ASP A O 1
ATOM 878 N N . HIS A 1 107 ? 2.403 -11.426 5.666 1.00 72.25 107 HIS A N 1
ATOM 879 C CA . HIS A 1 107 ? 3.679 -12.072 5.360 1.00 72.25 107 HIS A CA 1
ATOM 880 C C . HIS A 1 107 ? 3.701 -12.907 4.072 1.00 72.25 107 HIS A C 1
ATOM 882 O O . HIS A 1 107 ? 4.698 -13.574 3.796 1.00 72.25 107 HIS A O 1
ATOM 888 N N . THR A 1 108 ? 2.641 -12.895 3.260 1.00 67.56 108 THR A N 1
ATOM 889 C CA . THR A 1 108 ? 2.591 -13.657 2.018 1.00 67.56 108 THR A CA 1
ATOM 890 C C . THR A 1 108 ? 3.730 -13.224 1.085 1.00 67.56 108 THR A C 1
ATOM 892 O O . THR A 1 108 ? 3.757 -12.063 0.637 1.00 67.56 108 THR A O 1
ATOM 895 N N . PRO A 1 109 ? 4.665 -14.138 0.755 1.00 60.81 109 PRO A N 1
ATOM 896 C CA . PRO A 1 109 ? 5.741 -13.850 -0.174 1.00 60.81 109 PRO A CA 1
ATOM 897 C C . PRO A 1 109 ? 5.154 -13.500 -1.534 1.00 60.81 109 PRO A C 1
ATOM 899 O O . PRO A 1 109 ? 4.234 -14.170 -2.013 1.00 60.81 109 PRO A O 1
ATOM 902 N N . TYR A 1 110 ? 5.734 -12.490 -2.180 1.00 61.28 110 TYR A N 1
ATOM 903 C CA . TYR A 1 110 ? 5.339 -12.045 -3.515 1.00 61.28 110 TYR A CA 1
ATOM 904 C C . TYR A 1 110 ? 5.152 -13.224 -4.489 1.00 61.28 110 TYR A C 1
ATOM 906 O O . TYR A 1 110 ? 4.105 -13.347 -5.114 1.00 61.28 110 TYR A O 1
ATOM 914 N N . HIS A 1 111 ? 6.092 -14.175 -4.528 1.00 57.34 111 HIS A N 1
ATOM 915 C CA . HIS A 1 111 ? 6.029 -15.348 -5.414 1.00 57.34 111 HIS A CA 1
ATOM 916 C C . HIS A 1 111 ? 4.909 -16.355 -5.088 1.00 57.34 111 HIS A C 1
ATOM 918 O O . HIS A 1 111 ? 4.443 -17.075 -5.978 1.00 57.34 111 HIS A O 1
ATOM 924 N N . GLN A 1 112 ? 4.447 -16.418 -3.838 1.00 51.78 112 GLN A N 1
ATOM 925 C CA . GLN A 1 112 ? 3.431 -17.385 -3.422 1.00 51.78 112 GLN A CA 1
ATOM 926 C C . GLN A 1 112 ? 2.031 -16.953 -3.890 1.00 51.78 112 GLN A C 1
ATOM 928 O O . GLN A 1 112 ? 1.237 -17.804 -4.286 1.00 51.78 112 GLN A O 1
ATOM 933 N N . GLN A 1 113 ? 1.765 -15.642 -3.984 1.00 50.56 113 GLN A N 1
ATOM 934 C CA . GLN A 1 113 ? 0.507 -15.110 -4.532 1.00 50.56 113 GLN A CA 1
ATOM 935 C C . GLN A 1 113 ? 0.340 -15.387 -6.042 1.00 50.56 113 GLN A C 1
ATOM 937 O O . GLN A 1 113 ? -0.751 -15.764 -6.466 1.00 50.56 113 GLN A O 1
ATOM 942 N N . TYR A 1 114 ? 1.403 -15.300 -6.856 1.00 49.50 114 TYR A N 1
ATOM 943 C CA . TYR A 1 114 ? 1.321 -15.572 -8.310 1.00 49.50 114 TYR A CA 1
ATOM 944 C C . TYR A 1 114 ? 1.218 -17.053 -8.658 1.00 49.50 114 TYR A C 1
ATOM 946 O O . TYR A 1 114 ? 0.561 -17.414 -9.635 1.00 49.50 114 TYR A O 1
ATOM 954 N N . THR A 1 115 ? 1.856 -17.916 -7.868 1.00 43.12 115 THR A N 1
ATOM 955 C CA . THR A 1 115 ? 1.824 -19.365 -8.105 1.00 43.12 115 THR A CA 1
ATOM 956 C C . THR A 1 115 ? 0.451 -19.951 -7.761 1.00 43.12 115 THR A C 1
ATOM 958 O O . THR A 1 115 ? -0.020 -20.854 -8.449 1.00 43.12 115 THR A O 1
ATOM 961 N N . LEU A 1 116 ? -0.218 -19.413 -6.734 1.00 42.91 116 LEU A N 1
ATOM 962 C CA . LEU A 1 116 ? -1.562 -19.837 -6.330 1.00 42.91 116 LEU A CA 1
ATOM 963 C C . LEU A 1 116 ? -2.656 -19.277 -7.254 1.00 42.91 116 LEU A C 1
ATOM 965 O O . LEU A 1 116 ? -3.574 -20.009 -7.605 1.00 42.91 116 LEU A O 1
ATOM 969 N N . ALA A 1 117 ? -2.528 -18.032 -7.729 1.00 41.16 117 ALA A N 1
ATOM 970 C CA . ALA A 1 117 ? -3.506 -17.416 -8.635 1.00 41.16 117 ALA A CA 1
ATOM 971 C C . ALA A 1 117 ? -3.532 -18.015 -10.060 1.00 41.16 117 ALA A C 1
ATOM 973 O O . ALA A 1 117 ? -4.486 -17.787 -10.793 1.00 41.16 117 ALA A O 1
ATOM 974 N N . LYS A 1 118 ? -2.505 -18.777 -10.467 1.00 36.12 118 LYS A N 1
ATOM 975 C CA . LYS A 1 118 ? -2.467 -19.519 -11.747 1.00 36.12 118 LYS A CA 1
ATOM 976 C C . LYS A 1 118 ? -2.959 -20.971 -11.640 1.00 36.12 118 LYS A C 1
ATOM 978 O O . LYS A 1 118 ? -2.930 -21.686 -12.636 1.00 36.12 118 LYS A O 1
ATOM 983 N N . ARG A 1 119 ? -3.333 -21.430 -10.441 1.00 38.28 119 ARG A N 1
ATOM 984 C CA . ARG A 1 119 ? -3.782 -22.809 -10.175 1.00 38.28 119 ARG A CA 1
ATOM 985 C C . ARG A 1 119 ? -5.298 -22.933 -9.966 1.00 38.28 119 ARG A C 1
ATOM 987 O O . ARG A 1 119 ? -5.740 -23.991 -9.528 1.00 38.28 119 ARG A O 1
ATOM 994 N N . VAL A 1 120 ? -6.066 -21.886 -10.270 1.00 36.97 120 VAL A N 1
ATOM 995 C CA . VAL A 1 120 ? -7.539 -21.884 -10.240 1.00 36.97 120 VAL A CA 1
ATOM 996 C C . VAL A 1 120 ? -8.067 -21.696 -11.651 1.00 36.97 120 VAL A C 1
ATOM 998 O O . VAL A 1 120 ? -7.500 -20.830 -12.355 1.00 36.97 120 VAL A O 1
#

Mean predicted aligned error: 5.95 Å

Foldseek 3Di:
DWDDDPPDIFDKDWDWDWDADPVRDIDIDIAIDTLVLLVVLLVVVCVQPVVLVPQDADDDDDPPCVPPVNVVVNNVRSVVSLCVCPDPVNPVVDPPSVVSNCVSGPPDHPVNVVVVVVVD

Sequence (120 aa):
EVVREGNRSHAVYQVRVVHRDPSGKQELWHVFRRYSDFHDFHLAISSKFLDLGSLSFPSKKMLNNLAAWFLEKRRSELNEWLTAIVSPPALQSHPGLQDLLLKFLDHTPYHQQYTLAKRV

InterPro domains:
  IPR001683 Phox homology [PF00787] (24-101)
  IPR001683 Phox homology [PS50195] (1-112)
  IPR001683 Phox homology [SM00312] (1-108)
  IPR036871 PX domain superfamily [G3DSA:3.30.1520.10] (1-117)
  IPR036871 PX domain superfamily [SSF64268] (4-106)